Protein AF-A0ABC9YG54-F1 (afdb_monomer_lite)

Radius of gyration: 22.4 Å; chains: 1; bounding box: 56×35×51 Å

InterPro domains:
  IPR036397 Ribonuclease H superfamily [G3DSA:3.30.420.10] (19-82)

Secondary structure (DSSP, 8-state):
--------------------------S-TT--SSPPSS-S---EEEEEEEEETTEEEEEEEEE-SS-EEEEEEPP---------

Stru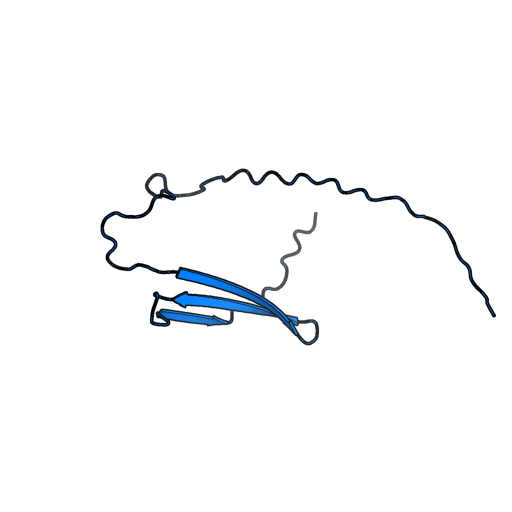cture (mmCIF, N/CA/C/O backbone):
data_AF-A0ABC9YG54-F1
#
_entry.id   AF-A0ABC9YG54-F1
#
loop_
_atom_site.group_PDB
_atom_site.id
_atom_site.type_symbol
_atom_site.label_atom_id
_atom_site.label_alt_id
_atom_site.label_comp_id
_atom_site.label_asym_id
_atom_site.label_entity_id
_atom_site.label_seq_id
_atom_site.pdbx_PDB_ins_code
_atom_site.Cartn_x
_atom_site.Cartn_y
_atom_site.Cartn_z
_atom_site.occupancy
_atom_site.B_iso_or_equiv
_atom_site.auth_seq_id
_atom_site.auth_comp_id
_atom_site.auth_asym_id
_atom_site.auth_atom_id
_atom_site.pdbx_PDB_model_num
ATOM 1 N N . MET A 1 1 ? 44.240 -12.625 -28.499 1.00 35.03 1 MET A N 1
ATOM 2 C CA . MET A 1 1 ? 44.506 -11.818 -29.710 1.00 35.03 1 MET A CA 1
ATOM 3 C C . MET A 1 1 ? 43.213 -11.056 -29.988 1.00 35.03 1 MET A C 1
ATOM 5 O O . MET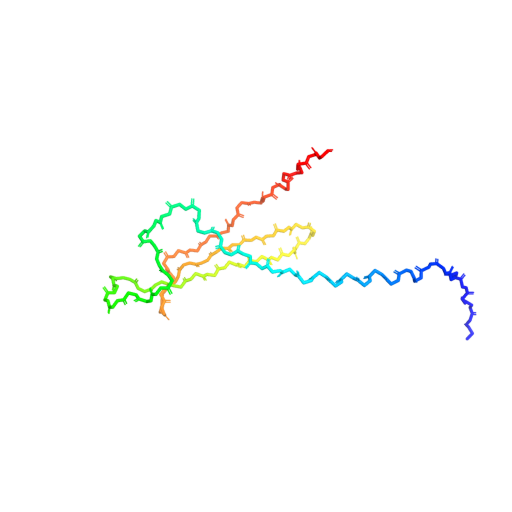 A 1 1 ? 42.269 -11.682 -30.438 1.00 35.03 1 MET A O 1
ATOM 9 N N . PHE A 1 2 ? 42.967 -9.933 -29.299 1.00 37.62 2 PHE A N 1
ATOM 10 C CA . PHE A 1 2 ? 43.362 -8.546 -29.639 1.00 37.62 2 PHE A CA 1
ATOM 11 C C . PHE A 1 2 ? 42.872 -8.163 -31.046 1.00 37.62 2 PHE A C 1
ATOM 13 O O . PHE A 1 2 ? 43.200 -8.856 -32.001 1.00 37.62 2 PHE A O 1
ATOM 20 N N . LEU A 1 3 ? 42.058 -7.117 -31.209 1.00 35.69 3 LEU A N 1
ATOM 21 C CA . LEU A 1 3 ? 42.412 -5.741 -30.840 1.00 35.69 3 LEU A CA 1
ATOM 22 C C . LEU A 1 3 ? 41.283 -4.919 -30.183 1.00 35.69 3 LEU A C 1
ATOM 24 O O . LEU A 1 3 ? 40.132 -4.954 -30.607 1.00 35.69 3 LEU A O 1
ATOM 28 N N . ALA A 1 4 ? 41.700 -4.147 -29.175 1.00 40.94 4 ALA A N 1
ATOM 29 C CA . ALA A 1 4 ? 41.095 -2.903 -28.695 1.00 40.94 4 ALA A CA 1
ATOM 30 C C . ALA A 1 4 ? 41.447 -1.747 -29.679 1.00 40.94 4 ALA A C 1
ATOM 32 O O . ALA A 1 4 ? 42.240 -1.971 -30.587 1.00 40.94 4 ALA A O 1
ATOM 33 N N . MET A 1 5 ? 40.928 -0.518 -29.654 1.00 43.47 5 MET A N 1
ATOM 34 C CA . MET A 1 5 ? 40.642 0.439 -28.582 1.00 43.47 5 MET A CA 1
ATOM 35 C C . MET A 1 5 ? 39.661 1.493 -29.135 1.00 43.47 5 MET A C 1
ATOM 37 O O . MET A 1 5 ? 39.635 1.720 -30.342 1.00 43.47 5 MET A O 1
ATOM 41 N N . ASN A 1 6 ? 38.931 2.176 -28.256 1.00 45.59 6 ASN A N 1
ATOM 42 C CA . ASN A 1 6 ? 38.971 3.639 -28.205 1.00 45.59 6 ASN A CA 1
ATOM 43 C C . ASN A 1 6 ? 38.658 4.056 -26.761 1.00 45.59 6 ASN A C 1
ATOM 45 O O . ASN A 1 6 ? 37.571 3.792 -26.249 1.00 45.59 6 ASN A O 1
ATOM 49 N N . GLU A 1 7 ? 39.689 4.604 -26.124 1.00 53.94 7 GLU A N 1
ATOM 50 C CA . GLU A 1 7 ? 39.692 5.319 -24.847 1.00 53.94 7 GLU A CA 1
ATOM 51 C C . GLU A 1 7 ? 39.054 6.714 -24.976 1.00 53.94 7 GLU A C 1
ATOM 53 O O . GLU A 1 7 ? 38.865 7.214 -26.083 1.00 53.94 7 GLU A O 1
ATOM 58 N N . GLU A 1 8 ? 38.815 7.317 -23.806 1.00 43.19 8 GLU A N 1
ATOM 59 C CA . GLU A 1 8 ? 38.294 8.663 -23.495 1.00 43.19 8 GLU A CA 1
ATOM 60 C C . GLU A 1 8 ? 36.759 8.806 -23.513 1.00 43.19 8 GLU A C 1
ATOM 62 O O . GLU A 1 8 ? 36.109 8.656 -24.538 1.00 43.19 8 GLU A O 1
ATOM 67 N N . SER A 1 9 ? 36.071 9.113 -22.410 1.00 38.09 9 SER A N 1
ATOM 68 C CA . SER A 1 9 ? 36.490 9.711 -21.137 1.00 38.09 9 SER A CA 1
ATOM 69 C C . SER A 1 9 ? 35.707 9.101 -19.968 1.00 38.09 9 SER A C 1
ATOM 71 O O . SER A 1 9 ? 34.485 9.258 -19.883 1.00 38.09 9 SER A O 1
ATOM 73 N N . GLU A 1 10 ? 36.416 8.471 -19.028 1.00 49.62 10 GLU A N 1
ATOM 74 C CA . GLU A 1 10 ? 35.974 8.440 -17.635 1.00 49.62 10 GLU A CA 1
ATOM 75 C C . GLU A 1 10 ? 36.012 9.875 -17.092 1.00 49.62 10 GLU A C 1
ATOM 77 O O . GLU A 1 10 ? 36.955 10.285 -16.422 1.00 49.62 10 GLU A O 1
ATOM 82 N N . GLU A 1 11 ? 34.981 10.668 -17.372 1.00 47.81 11 GLU A N 1
ATOM 83 C CA . GLU A 1 11 ? 34.571 11.625 -16.356 1.00 47.81 11 GLU A CA 1
ATOM 84 C C . GLU A 1 11 ? 33.758 10.820 -15.358 1.00 47.81 11 GLU A C 1
ATOM 86 O O . GLU A 1 11 ? 32.615 10.433 -15.611 1.00 47.81 11 GLU A O 1
ATOM 91 N N . SER A 1 12 ? 34.402 10.506 -14.236 1.00 51.97 12 SER A N 1
ATOM 92 C CA . SER A 1 12 ? 33.747 10.065 -13.021 1.00 51.97 12 SER A CA 1
ATOM 93 C C . SER A 1 12 ? 32.624 11.050 -12.707 1.00 51.97 12 SER A C 1
ATOM 95 O O . SER A 1 12 ? 32.825 12.058 -12.028 1.00 51.97 12 SER A O 1
ATOM 97 N N . LEU A 1 13 ? 31.422 10.767 -13.197 1.00 56.09 13 LEU A N 1
ATOM 98 C CA . LEU A 1 13 ? 30.199 11.356 -12.687 1.00 56.09 13 LEU A CA 1
ATOM 99 C C . LEU A 1 13 ? 29.991 10.737 -11.304 1.00 56.09 13 LEU A C 1
ATOM 101 O O . LEU A 1 13 ? 29.119 9.892 -11.108 1.00 56.09 13 LEU A O 1
ATOM 105 N N . SER A 1 14 ? 30.845 11.118 -10.349 1.00 57.50 14 SER A N 1
ATOM 106 C CA . SER A 1 14 ? 30.633 10.890 -8.930 1.00 57.50 14 SER A CA 1
ATOM 107 C C . SER A 1 14 ? 29.411 11.713 -8.551 1.00 57.50 14 SER A C 1
ATOM 109 O O . SER A 1 14 ? 29.497 12.862 -8.118 1.00 57.50 14 SER A O 1
ATOM 111 N N . HIS A 1 15 ? 28.240 11.152 -8.816 1.00 55.88 15 HIS A N 1
ATOM 112 C CA . HIS A 1 15 ? 26.987 11.714 -8.378 1.00 55.88 15 HIS A CA 1
ATOM 113 C C . HIS A 1 15 ? 26.821 11.332 -6.911 1.00 55.88 15 HIS A C 1
ATOM 115 O O . HIS A 1 15 ? 26.096 10.397 -6.580 1.00 55.88 15 HIS A O 1
ATOM 121 N N . ASP A 1 16 ? 27.531 12.045 -6.03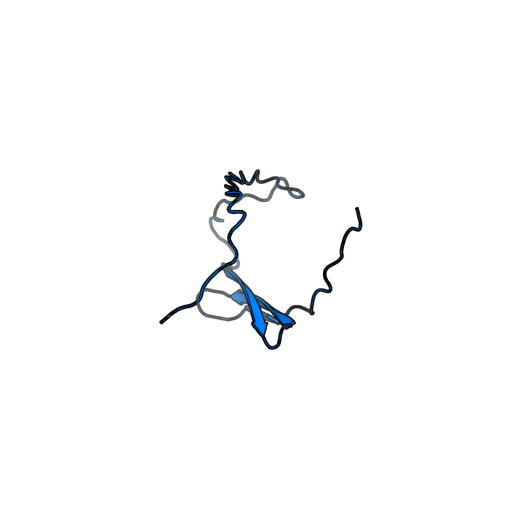7 1.00 63.38 16 ASP A N 1
ATOM 122 C CA . ASP A 1 16 ? 27.273 12.030 -4.599 1.00 63.38 16 ASP A CA 1
ATOM 123 C C . ASP A 1 16 ? 26.016 12.861 -4.324 1.00 63.38 16 ASP A C 1
ATOM 125 O O . ASP A 1 16 ? 26.043 13.950 -3.753 1.00 63.38 16 ASP A O 1
ATOM 129 N N . CYS A 1 17 ? 24.887 12.398 -4.859 1.00 67.25 17 CYS A N 1
ATOM 130 C CA . CYS A 1 17 ? 23.605 12.945 -4.469 1.00 67.25 17 CYS A CA 1
ATOM 131 C C . CYS A 1 17 ? 23.185 12.299 -3.166 1.00 67.25 17 CYS A C 1
ATOM 133 O O . CYS A 1 17 ? 22.452 11.312 -3.136 1.00 67.25 17 CYS A O 1
ATOM 135 N N . LEU A 1 18 ? 23.633 12.922 -2.081 1.00 66.56 18 LEU A N 1
ATOM 136 C CA . LEU A 1 18 ? 22.945 12.871 -0.804 1.00 66.56 18 LEU A CA 1
ATOM 137 C C . LEU A 1 18 ? 21.565 13.506 -0.994 1.00 66.56 18 LEU A C 1
ATOM 139 O O . LEU A 1 18 ? 21.369 14.713 -0.857 1.00 66.56 18 LEU A O 1
ATOM 143 N N . GLN A 1 19 ? 20.602 12.680 -1.390 1.00 63.91 19 GLN A N 1
ATOM 144 C CA . GLN A 1 19 ? 19.210 13.079 -1.463 1.00 63.91 19 GLN A CA 1
ATOM 145 C C . GLN A 1 19 ? 18.629 13.018 -0.049 1.00 63.91 19 GLN A C 1
ATOM 147 O O . GLN A 1 19 ? 18.182 11.968 0.406 1.00 63.91 19 GLN A O 1
ATOM 152 N N . THR A 1 20 ? 18.637 14.149 0.652 1.00 62.31 20 THR A N 1
ATOM 153 C CA . THR A 1 20 ? 17.869 14.296 1.891 1.00 62.31 20 THR A CA 1
ATOM 154 C C . THR A 1 20 ? 16.398 14.437 1.518 1.00 62.31 20 THR A C 1
ATOM 156 O O . THR A 1 20 ? 16.010 15.380 0.827 1.00 62.31 20 THR A O 1
ATOM 159 N N . ILE A 1 21 ? 15.580 13.470 1.927 1.00 65.19 21 ILE A N 1
ATOM 160 C CA . ILE A 1 21 ? 14.128 13.542 1.775 1.00 65.19 21 ILE A CA 1
ATOM 161 C C . ILE A 1 21 ? 13.621 14.411 2.927 1.00 65.19 21 ILE A C 1
ATOM 163 O O . ILE A 1 21 ? 13.573 13.961 4.067 1.00 65.19 21 ILE A O 1
ATOM 167 N N . GLU A 1 22 ? 13.300 15.674 2.648 1.00 64.25 22 GLU A N 1
ATOM 168 C CA . GLU A 1 22 ? 12.501 16.478 3.573 1.00 64.25 22 GLU A CA 1
ATOM 169 C C . GLU A 1 22 ? 11.036 16.062 3.432 1.00 64.25 22 GLU A C 1
ATOM 171 O O . GLU A 1 22 ? 10.438 16.161 2.356 1.00 64.25 22 GLU A O 1
ATOM 176 N N . GLU A 1 23 ? 10.463 15.555 4.519 1.00 64.62 23 GLU A N 1
ATOM 177 C CA . GLU A 1 23 ? 9.082 15.097 4.555 1.00 64.62 23 GLU A CA 1
ATOM 178 C C . GLU A 1 23 ? 8.150 16.294 4.781 1.00 64.62 23 GLU A C 1
ATOM 180 O O . GLU A 1 23 ? 8.026 16.833 5.880 1.00 64.62 23 GLU A O 1
ATOM 185 N N . VAL A 1 24 ? 7.527 16.772 3.703 1.00 64.56 24 VAL A N 1
ATOM 186 C CA . VAL A 1 24 ? 6.573 17.886 3.752 1.00 64.56 24 VAL A CA 1
ATOM 187 C C . VAL A 1 24 ? 5.151 17.321 3.728 1.00 64.56 24 VAL A C 1
ATOM 189 O O . VAL A 1 24 ? 4.625 16.968 2.669 1.00 64.56 24 VAL A O 1
ATOM 192 N N . TYR A 1 25 ? 4.507 17.260 4.897 1.00 62.47 25 TYR A N 1
ATOM 193 C CA . TYR A 1 25 ? 3.105 16.850 5.045 1.00 62.47 25 TYR A CA 1
ATOM 194 C C . TYR A 1 25 ? 2.188 17.909 4.429 1.00 62.47 25 TYR A C 1
ATOM 196 O O . TYR A 1 25 ? 1.929 18.964 5.004 1.00 62.47 25 TYR A O 1
ATOM 204 N N . SER A 1 26 ? 1.717 17.657 3.210 1.00 63.84 26 SER A N 1
ATOM 205 C CA . SER A 1 26 ? 1.101 18.700 2.387 1.00 63.84 26 SER A CA 1
ATOM 206 C C . SER A 1 26 ? -0.406 18.930 2.580 1.00 63.84 26 SER A C 1
ATOM 208 O O . SER A 1 26 ? -0.953 19.732 1.830 1.00 63.84 26 SER A O 1
ATOM 210 N N . SER A 1 27 ? -1.132 18.295 3.518 1.00 68.00 27 SER A N 1
ATOM 211 C CA . SER A 1 27 ? -2.606 18.489 3.509 1.00 68.00 27 SER A CA 1
ATOM 212 C C . SER A 1 27 ? -3.462 18.174 4.744 1.00 68.00 27 SER A C 1
ATOM 214 O O . SER A 1 27 ? -4.636 18.539 4.712 1.00 68.00 27 SER A O 1
ATOM 216 N N . ARG A 1 28 ? -2.961 17.579 5.836 1.00 76.38 28 ARG A N 1
ATOM 217 C CA . ARG A 1 28 ? -3.794 17.283 7.023 1.00 76.38 28 ARG A CA 1
ATOM 218 C C . ARG A 1 28 ? -2.994 17.349 8.319 1.00 76.38 28 ARG A C 1
ATOM 220 O O . ARG A 1 28 ? -2.148 16.500 8.557 1.00 76.38 28 ARG A O 1
ATOM 227 N N . SER A 1 29 ? -3.271 18.354 9.151 1.00 79.75 29 SER A N 1
ATOM 228 C CA . SER A 1 29 ? -2.593 18.544 10.443 1.00 79.75 29 SER A CA 1
ATOM 229 C C . SER A 1 29 ? -2.977 17.505 11.501 1.00 79.75 29 SER A C 1
ATOM 231 O O . SER A 1 29 ? -2.323 17.428 12.531 1.00 79.75 29 SER A O 1
ATOM 233 N N . ASP A 1 30 ? -4.060 16.766 11.272 1.00 84.06 30 ASP A N 1
ATOM 234 C CA . ASP A 1 30 ? -4.581 15.702 12.133 1.00 84.06 30 ASP A CA 1
ATOM 235 C C . ASP A 1 30 ? -4.030 14.310 11.783 1.00 84.06 30 ASP A C 1
ATOM 237 O O . ASP A 1 30 ? -4.355 13.339 12.461 1.00 84.06 30 ASP A O 1
ATOM 241 N N . LEU A 1 31 ? -3.249 14.191 10.703 1.00 84.94 31 LEU A N 1
ATOM 242 C CA . LEU A 1 31 ? -2.621 12.936 10.308 1.00 84.94 31 LEU A CA 1
ATOM 243 C C . LEU A 1 31 ? -1.220 12.854 10.923 1.00 84.94 31 LEU A C 1
ATOM 245 O O . LEU A 1 31 ? -0.407 13.760 10.745 1.00 84.94 31 LEU A O 1
ATOM 249 N N . HIS A 1 32 ? -0.956 11.759 11.627 1.00 83.81 32 HIS A N 1
ATOM 250 C CA . HIS A 1 32 ? 0.314 11.488 12.289 1.00 83.81 32 HIS A CA 1
ATOM 251 C C . HIS A 1 32 ? 0.802 10.088 11.922 1.00 83.81 32 HIS A C 1
ATOM 253 O O . HIS A 1 32 ? -0.010 9.187 11.718 1.00 83.81 32 HIS A O 1
ATOM 259 N N . ASP A 1 33 ? 2.119 9.904 11.922 1.00 87.69 33 ASP A N 1
ATOM 260 C CA . ASP A 1 33 ? 2.790 8.628 11.634 1.00 87.69 33 ASP A CA 1
ATOM 261 C C . ASP A 1 33 ? 2.842 7.678 12.849 1.00 87.69 33 ASP A C 1
ATOM 263 O O . ASP A 1 33 ? 3.630 6.735 12.912 1.00 87.69 33 ASP A O 1
ATOM 267 N N . GLU A 1 34 ? 1.994 7.923 13.847 1.00 89.38 34 GLU A N 1
ATOM 268 C CA . GLU A 1 34 ? 1.869 7.091 15.038 1.00 89.38 34 GLU A CA 1
ATOM 269 C C . GLU A 1 34 ? 0.768 6.042 14.851 1.00 89.38 34 GLU A C 1
ATOM 271 O O . GLU A 1 34 ? -0.275 6.297 14.245 1.00 89.38 34 GLU A O 1
ATOM 276 N N . LEU A 1 35 ? 0.979 4.847 15.410 1.00 89.75 35 LEU A N 1
ATOM 277 C CA . LEU A 1 35 ? -0.039 3.798 15.401 1.00 89.75 35 LEU A CA 1
ATOM 278 C C . LEU A 1 35 ? -1.282 4.238 16.184 1.00 89.75 35 LEU A C 1
ATOM 280 O O . LEU A 1 35 ? -1.193 4.759 17.297 1.00 89.75 35 LEU A O 1
ATOM 284 N N . LEU A 1 36 ? -2.460 3.943 15.636 1.00 92.00 36 LEU A N 1
ATOM 285 C CA . LEU A 1 36 ? -3.725 4.129 16.341 1.00 92.00 36 LEU A CA 1
ATOM 286 C C . LEU A 1 36 ? -3.853 3.099 17.471 1.00 92.00 36 LEU A C 1
ATOM 288 O O . LEU A 1 36 ? -3.561 1.922 17.283 1.00 92.00 36 LEU A O 1
ATOM 292 N N . THR A 1 37 ? -4.339 3.518 18.644 1.00 93.12 37 THR A N 1
ATOM 293 C CA . THR A 1 37 ? -4.478 2.613 19.801 1.00 93.12 37 THR A CA 1
ATOM 294 C C . THR A 1 37 ? -5.525 1.519 19.578 1.00 93.12 37 THR A C 1
ATOM 296 O O . THR A 1 37 ? -5.353 0.414 20.074 1.00 93.12 37 THR A O 1
ATOM 299 N N . ASN A 1 38 ? -6.604 1.819 18.848 1.00 93.88 38 ASN A N 1
ATOM 300 C CA . ASN A 1 38 ? -7.686 0.880 18.536 1.00 93.88 38 ASN A CA 1
ATOM 301 C C . ASN A 1 38 ? -8.257 1.199 17.143 1.00 93.88 38 ASN A C 1
ATOM 303 O O . ASN A 1 38 ? -9.282 1.878 17.056 1.00 93.88 38 ASN A O 1
ATOM 307 N N . PRO A 1 39 ? -7.576 0.807 16.054 1.00 94.31 39 PRO A N 1
ATOM 308 C CA . PRO A 1 39 ? -8.086 1.040 14.710 1.00 94.31 39 PRO A CA 1
ATOM 309 C C . PRO A 1 39 ? -9.269 0.112 14.409 1.00 94.31 39 PRO A C 1
ATOM 311 O O . PRO A 1 39 ? -9.258 -1.057 14.791 1.00 94.31 39 PRO A O 1
ATOM 314 N N . ASP A 1 40 ? -10.259 0.606 13.663 1.00 95.44 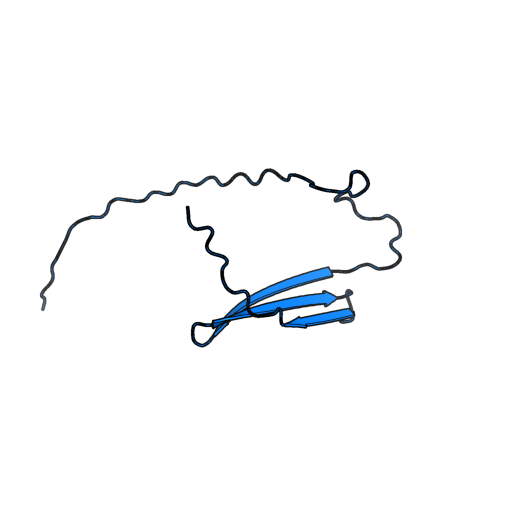40 ASP A N 1
ATOM 315 C CA . ASP A 1 40 ? -11.336 -0.244 13.134 1.00 95.44 40 ASP A CA 1
ATOM 316 C C . ASP A 1 40 ? -10.799 -1.262 12.108 1.00 95.44 40 ASP A C 1
ATOM 318 O O . ASP A 1 40 ? -11.298 -2.382 12.010 1.00 95.44 40 ASP A O 1
ATOM 322 N N . LEU A 1 41 ? -9.771 -0.868 11.343 1.00 94.50 41 LEU A N 1
ATOM 323 C CA . LEU A 1 41 ? -9.084 -1.689 10.348 1.00 94.50 41 LEU A CA 1
ATOM 324 C C . LEU A 1 41 ? -7.578 -1.423 10.385 1.00 94.50 41 LEU A C 1
ATOM 326 O O . LEU A 1 41 ? -7.140 -0.276 10.295 1.00 94.50 41 LEU A O 1
ATOM 330 N N . GLU A 1 42 ? -6.793 -2.495 10.446 1.00 96.06 42 GLU A N 1
ATOM 331 C CA . GLU A 1 42 ? -5.349 -2.459 10.224 1.00 96.06 42 GLU A CA 1
ATOM 332 C C . GLU A 1 42 ? -5.067 -2.883 8.778 1.00 96.06 42 GLU A C 1
ATOM 334 O O . GLU A 1 42 ? -5.341 -4.019 8.381 1.00 96.06 42 GLU A O 1
ATOM 339 N N . LEU A 1 43 ? -4.577 -1.935 7.977 1.00 97.19 43 LEU A N 1
ATOM 340 C CA . LEU A 1 43 ? -4.337 -2.116 6.550 1.00 97.19 43 LEU A CA 1
ATOM 341 C C . LEU A 1 43 ? -2.854 -1.941 6.235 1.00 97.19 43 LEU A C 1
ATOM 343 O O . LEU A 1 43 ? -2.200 -1.023 6.726 1.00 97.19 43 LEU A O 1
ATOM 347 N N . PHE A 1 44 ? -2.362 -2.781 5.338 1.00 96.88 44 PHE A N 1
ATOM 348 C CA . PHE A 1 44 ? -1.044 -2.686 4.735 1.00 96.88 44 PHE A CA 1
ATOM 349 C C . PHE A 1 44 ? -1.211 -2.363 3.257 1.00 96.88 44 PHE A C 1
ATOM 351 O O . PHE A 1 44 ? -2.145 -2.840 2.607 1.00 96.88 44 PHE A O 1
ATOM 358 N N . THR A 1 45 ? -0.300 -1.561 2.717 1.00 97.50 45 THR A N 1
ATOM 359 C CA . THR A 1 45 ? -0.318 -1.198 1.299 1.00 97.50 45 THR A CA 1
ATOM 360 C C . THR A 1 45 ? 1.026 -1.501 0.670 1.00 97.50 45 THR A C 1
ATOM 362 O O . THR A 1 45 ? 2.062 -1.233 1.276 1.00 97.50 45 THR A O 1
ATOM 365 N N . ASP A 1 46 ? 1.005 -2.043 -0.541 1.00 97.69 46 ASP A N 1
ATOM 366 C CA . ASP A 1 46 ? 2.197 -2.174 -1.372 1.00 97.69 46 ASP A CA 1
ATOM 367 C C . ASP A 1 46 ? 1.895 -1.741 -2.807 1.00 97.69 46 ASP A C 1
ATOM 369 O O . ASP A 1 46 ? 0.780 -1.900 -3.314 1.00 97.69 46 ASP A O 1
ATOM 373 N N . GLY A 1 47 ? 2.910 -1.183 -3.457 1.00 96.56 47 GLY A N 1
ATOM 374 C CA . GLY A 1 47 ? 2.875 -0.759 -4.846 1.00 96.56 47 GLY A CA 1
ATOM 375 C C . GLY A 1 47 ? 4.032 -1.385 -5.610 1.00 96.56 47 GLY A C 1
ATOM 376 O O . GLY A 1 47 ? 5.190 -1.028 -5.399 1.00 96.56 47 GLY A O 1
ATOM 377 N N . SER A 1 48 ? 3.728 -2.263 -6.564 1.00 94.88 48 SER A N 1
ATOM 378 C CA . SER A 1 48 ? 4.746 -2.905 -7.399 1.00 94.88 48 SER A CA 1
ATOM 379 C C . SER A 1 48 ? 4.797 -2.284 -8.793 1.00 94.88 48 SER A C 1
ATOM 381 O O . SER A 1 48 ? 3.785 -1.880 -9.370 1.00 94.88 48 SER A O 1
ATOM 383 N N . SER A 1 49 ? 5.997 -2.198 -9.369 1.00 93.62 49 SER A N 1
ATOM 384 C CA . SER A 1 49 ? 6.200 -1.701 -10.731 1.00 93.62 49 SER A CA 1
ATOM 385 C C . SER A 1 49 ? 7.351 -2.434 -11.408 1.00 93.62 49 SER A C 1
ATOM 387 O O . SER A 1 49 ? 8.461 -2.473 -10.886 1.00 93.62 49 SER A O 1
ATOM 389 N N . PHE A 1 50 ? 7.120 -2.931 -12.622 1.00 92.56 50 PHE A N 1
ATOM 390 C CA . PHE A 1 50 ? 8.131 -3.613 -13.430 1.00 92.56 50 PHE A CA 1
ATOM 391 C C . PHE A 1 50 ? 8.025 -3.241 -14.912 1.00 92.56 50 PHE A C 1
ATOM 393 O O . PHE A 1 50 ? 7.032 -2.674 -15.372 1.00 92.56 50 PHE A O 1
ATOM 400 N N . VAL A 1 51 ? 9.077 -3.532 -15.676 1.00 93.38 51 VAL A N 1
ATOM 401 C CA . VAL A 1 51 ? 9.104 -3.315 -17.12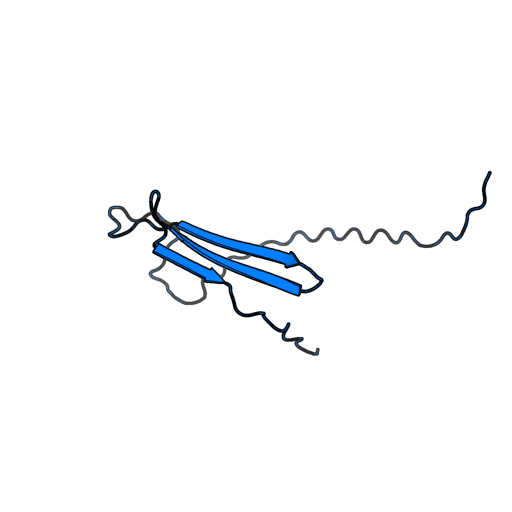8 1.00 93.38 51 VAL A CA 1
ATOM 402 C C . VAL A 1 51 ? 9.016 -4.661 -17.833 1.00 93.38 51 VAL A C 1
ATOM 404 O O . VAL A 1 51 ? 9.820 -5.551 -17.577 1.00 93.38 51 VAL A O 1
ATOM 407 N N . GLN A 1 52 ? 8.056 -4.786 -18.744 1.00 93.25 52 GLN A N 1
ATOM 408 C CA . GLN A 1 52 ? 7.871 -5.950 -19.605 1.00 93.25 52 GLN A CA 1
ATOM 409 C C . GLN A 1 52 ? 7.639 -5.463 -21.035 1.00 93.25 52 GLN A C 1
ATOM 411 O O . GLN A 1 52 ? 6.824 -4.566 -21.257 1.00 93.25 52 GLN A O 1
ATOM 416 N N . ASP A 1 53 ? 8.381 -6.010 -21.998 1.00 94.94 53 ASP A N 1
ATOM 417 C CA . ASP A 1 53 ? 8.323 -5.619 -23.417 1.00 94.94 53 ASP A CA 1
ATOM 418 C C . ASP A 1 53 ? 8.527 -4.107 -23.645 1.00 94.94 53 ASP A C 1
ATOM 420 O O . ASP A 1 53 ? 7.832 -3.465 -24.436 1.00 94.94 53 ASP A O 1
ATOM 424 N N . GLY A 1 54 ? 9.436 -3.496 -22.876 1.00 91.25 54 GLY A N 1
ATOM 425 C CA . GLY A 1 54 ? 9.698 -2.051 -22.915 1.00 91.25 54 GLY A CA 1
ATOM 426 C C . GLY A 1 54 ? 8.562 -1.176 -22.363 1.00 91.25 54 GLY A C 1
ATOM 427 O O . GLY A 1 54 ? 8.662 0.051 -22.395 1.00 91.25 54 GLY A O 1
ATOM 428 N N . LYS A 1 55 ? 7.488 -1.775 -21.833 1.00 90.81 55 LYS A N 1
ATOM 429 C CA . LYS A 1 55 ? 6.351 -1.076 -21.223 1.00 90.81 55 LYS A CA 1
ATOM 430 C C . LYS A 1 55 ? 6.386 -1.242 -19.711 1.00 90.81 55 LYS A C 1
ATOM 432 O O . LYS A 1 55 ? 6.514 -2.349 -19.194 1.00 90.81 55 LYS A O 1
ATOM 437 N N . ARG A 1 56 ? 6.241 -0.129 -18.991 1.00 92.75 56 ARG A N 1
ATOM 438 C CA . ARG A 1 56 ? 6.112 -0.161 -17.534 1.00 92.75 56 ARG A CA 1
ATOM 439 C C . ARG A 1 56 ? 4.694 -0.557 -17.142 1.00 92.75 56 ARG A C 1
ATOM 441 O O . ARG A 1 56 ? 3.732 0.060 -17.598 1.00 92.75 56 ARG A O 1
ATOM 448 N N . ARG A 1 57 ? 4.604 -1.569 -16.292 1.00 94.00 57 ARG A N 1
ATOM 449 C CA . ARG A 1 57 ? 3.393 -2.046 -15.631 1.00 94.00 57 ARG A CA 1
ATOM 450 C C . ARG A 1 57 ? 3.526 -1.729 -14.153 1.00 94.00 57 ARG A C 1
ATOM 452 O O . ARG A 1 57 ? 4.615 -1.857 -13.601 1.00 94.00 57 ARG A O 1
ATOM 459 N N . ALA A 1 58 ? 2.437 -1.299 -13.543 1.00 96.19 58 ALA A N 1
ATOM 460 C CA . ALA A 1 58 ? 2.386 -1.056 -12.116 1.00 96.19 58 ALA A CA 1
ATOM 461 C C . ALA A 1 58 ? 1.033 -1.508 -11.580 1.00 96.19 58 ALA A C 1
ATOM 463 O O . ALA A 1 58 ? 0.060 -1.580 -12.333 1.00 96.19 58 ALA A O 1
ATOM 464 N N . GLY A 1 59 ? 0.987 -1.809 -10.296 1.00 97.00 59 GLY A N 1
ATOM 465 C CA . GLY A 1 59 ? -0.225 -2.157 -9.577 1.00 97.00 59 GLY A CA 1
ATOM 466 C C . GLY A 1 59 ? -0.053 -1.854 -8.100 1.00 97.00 59 GLY A C 1
ATOM 467 O O . GLY A 1 59 ? 1.052 -1.544 -7.648 1.00 97.00 59 GLY A O 1
ATOM 468 N N . TYR A 1 60 ? -1.148 -1.946 -7.369 1.00 98.06 60 TYR A N 1
ATOM 469 C CA . TYR A 1 60 ? -1.160 -1.791 -5.923 1.00 98.06 60 TYR A CA 1
ATOM 470 C C . TYR A 1 60 ? -2.009 -2.882 -5.285 1.00 98.06 60 TYR A C 1
ATOM 472 O O . TYR A 1 60 ? -2.843 -3.506 -5.949 1.00 98.06 60 TYR A O 1
ATOM 480 N N . ALA A 1 61 ? -1.790 -3.088 -3.995 1.00 98.38 61 ALA A N 1
ATOM 481 C CA . ALA A 1 61 ? -2.646 -3.894 -3.149 1.00 98.38 61 ALA A CA 1
ATOM 482 C C . ALA A 1 61 ? -2.832 -3.205 -1.795 1.00 98.38 61 ALA A C 1
ATOM 484 O O . ALA A 1 61 ? -1.889 -2.636 -1.243 1.00 98.38 61 ALA A O 1
ATOM 485 N N . VAL A 1 62 ? -4.051 -3.288 -1.274 1.00 98.38 62 VAL A N 1
ATOM 486 C CA . VAL A 1 62 ? -4.427 -2.967 0.100 1.00 98.38 62 VAL A CA 1
ATOM 487 C C . VAL A 1 62 ? -4.883 -4.271 0.737 1.00 98.38 62 VAL A C 1
ATOM 489 O O . VAL A 1 62 ? -5.785 -4.945 0.232 1.00 98.38 62 VAL A O 1
ATOM 492 N N . VAL A 1 63 ? -4.234 -4.659 1.824 1.00 98.31 63 VAL A N 1
ATOM 493 C CA . VAL A 1 63 ? -4.436 -5.962 2.459 1.00 98.31 63 VAL A CA 1
ATOM 494 C C . VAL A 1 63 ? -4.578 -5.802 3.963 1.00 98.31 63 VAL A C 1
ATOM 496 O O . VAL A 1 63 ? -4.073 -4.848 4.549 1.00 98.31 63 VAL A O 1
ATOM 499 N N . THR A 1 64 ? -5.244 -6.755 4.593 1.00 98.06 64 THR A N 1
ATOM 500 C CA . THR A 1 64 ? -5.056 -7.023 6.019 1.00 98.06 64 THR A CA 1
ATOM 501 C C . THR A 1 64 ? -3.954 -8.072 6.173 1.00 98.06 64 THR A C 1
ATOM 503 O O . THR A 1 64 ? -3.391 -8.564 5.193 1.00 98.06 64 THR A O 1
ATOM 506 N N . THR A 1 65 ? -3.665 -8.485 7.403 1.00 97.00 65 THR A N 1
ATOM 507 C CA . THR A 1 65 ? -2.739 -9.597 7.669 1.00 97.00 65 THR A CA 1
ATOM 508 C C . THR A 1 65 ? -3.178 -10.913 7.010 1.00 97.00 65 THR A C 1
ATOM 510 O O . THR A 1 65 ? -2.352 -11.799 6.796 1.00 97.00 65 THR A O 1
ATOM 513 N N . THR A 1 66 ? -4.469 -11.067 6.695 1.00 97.44 66 THR A N 1
ATOM 514 C CA . THR A 1 66 ? -5.046 -12.343 6.245 1.00 97.44 66 THR A CA 1
ATOM 515 C C . THR A 1 66 ? -5.748 -12.283 4.894 1.00 97.44 66 THR A C 1
ATOM 517 O O . THR A 1 66 ? -5.933 -13.329 4.276 1.00 97.44 66 THR A O 1
ATOM 520 N N . GLU A 1 67 ? -6.162 -11.105 4.426 1.00 97.88 67 GLU A N 1
ATOM 521 C CA . GLU A 1 67 ? -7.051 -10.972 3.269 1.00 97.88 67 GLU A CA 1
ATOM 522 C C . GLU A 1 67 ? -6.649 -9.818 2.350 1.00 97.88 67 GLU A C 1
ATOM 524 O O . GLU A 1 67 ? -6.069 -8.819 2.775 1.00 97.88 67 GLU A O 1
ATOM 529 N N . VAL A 1 68 ? -7.008 -9.944 1.070 1.00 98.00 68 VAL A N 1
ATOM 530 C CA . VAL A 1 68 ? -6.896 -8.852 0.100 1.00 98.00 68 VAL A CA 1
ATOM 531 C C . VAL A 1 68 ? -8.174 -8.028 0.153 1.00 98.00 68 VAL A C 1
ATOM 533 O O . VAL A 1 68 ? -9.245 -8.535 -0.177 1.00 98.00 68 VAL A O 1
ATOM 536 N N . VAL A 1 69 ? -8.050 -6.761 0.546 1.00 98.19 69 VAL A N 1
ATOM 537 C CA . VAL A 1 69 ? -9.165 -5.804 0.566 1.00 98.19 69 VAL A CA 1
ATOM 538 C C . VAL A 1 69 ? -9.372 -5.225 -0.830 1.00 98.19 69 VAL A C 1
ATOM 540 O O . VAL A 1 69 ? -10.494 -5.167 -1.325 1.00 98.19 69 VAL A O 1
ATOM 543 N N . GLU A 1 70 ? -8.280 -4.838 -1.487 1.00 98.31 70 GLU A N 1
ATOM 544 C CA . GLU A 1 70 ? -8.294 -4.263 -2.828 1.00 98.31 70 GLU A CA 1
ATOM 545 C C . GLU A 1 70 ? -6.973 -4.562 -3.537 1.00 98.31 70 GLU A C 1
ATOM 547 O O . GLU A 1 70 ? -5.910 -4.529 -2.922 1.00 98.31 70 GLU A O 1
ATOM 552 N N . ALA A 1 71 ? -7.017 -4.841 -4.837 1.00 97.88 71 ALA A N 1
ATOM 553 C CA . ALA A 1 71 ? -5.818 -4.906 -5.661 1.00 97.88 71 ALA A CA 1
ATOM 554 C C . ALA A 1 71 ? -6.165 -4.611 -7.119 1.00 97.88 71 ALA A C 1
ATOM 556 O O . ALA A 1 71 ? -7.068 -5.233 -7.683 1.00 97.88 71 ALA A O 1
ATOM 557 N N . GLU A 1 72 ? -5.423 -3.702 -7.748 1.00 97.88 72 GLU A N 1
ATOM 558 C CA . GLU A 1 72 ? -5.667 -3.331 -9.141 1.00 97.88 72 GLU A CA 1
ATOM 559 C C . GLU A 1 72 ? -4.376 -2.974 -9.887 1.00 97.88 72 GLU A C 1
ATOM 561 O O . GLU A 1 72 ? -3.376 -2.513 -9.324 1.00 97.88 72 GLU A O 1
ATOM 566 N N . ALA A 1 73 ? -4.397 -3.197 -11.202 1.00 96.38 73 ALA A N 1
ATOM 567 C CA . ALA A 1 73 ? -3.374 -2.694 -12.100 1.00 96.38 73 ALA A CA 1
ATOM 568 C C . ALA A 1 73 ? -3.571 -1.191 -12.324 1.00 96.38 73 ALA A C 1
ATOM 570 O O . ALA A 1 73 ? -4.646 -0.735 -12.709 1.00 96.38 73 ALA A O 1
ATOM 571 N N . LEU A 1 74 ? -2.503 -0.417 -12.163 1.00 94.25 74 LEU A N 1
ATOM 572 C CA . LEU A 1 74 ? -2.544 1.012 -12.426 1.00 94.25 74 LEU A CA 1
ATOM 573 C C . LEU A 1 74 ? -2.553 1.282 -13.937 1.00 94.25 74 LEU A C 1
ATOM 575 O O . LEU A 1 74 ? -1.837 0.618 -14.701 1.00 94.25 74 LEU A O 1
ATOM 579 N N . PRO A 1 75 ? -3.306 2.299 -14.394 1.00 88.94 75 PRO A N 1
ATOM 580 C CA . PRO A 1 75 ? -3.305 2.686 -15.794 1.00 88.94 75 PRO A CA 1
ATOM 581 C C . PRO A 1 75 ? -1.895 3.091 -16.228 1.00 88.94 75 PRO A C 1
ATOM 583 O O . PRO A 1 75 ? -1.151 3.745 -15.494 1.00 88.94 75 PRO A O 1
ATOM 586 N N . SER A 1 76 ? -1.521 2.723 -17.457 1.00 81.44 76 SER A N 1
ATOM 587 C CA . SER A 1 76 ? -0.196 3.036 -17.988 1.00 81.44 76 SER A CA 1
ATOM 588 C C . SER A 1 76 ? 0.019 4.551 -17.995 1.00 81.44 76 SER A C 1
ATOM 590 O O . SER A 1 76 ? -0.583 5.274 -18.798 1.00 81.44 76 SER A O 1
ATOM 592 N N . THR A 1 77 ? 0.883 5.049 -17.114 1.00 65.50 77 THR A N 1
ATOM 593 C CA . THR A 1 77 ? 1.165 6.479 -17.054 1.00 65.50 77 THR A CA 1
ATOM 594 C C . THR A 1 77 ? 2.008 6.862 -18.271 1.00 65.50 77 THR A C 1
ATOM 596 O O . THR A 1 77 ? 3.138 6.402 -18.461 1.00 65.50 77 THR A O 1
ATOM 599 N N . ARG A 1 78 ? 1.478 7.726 -19.145 1.00 57.03 78 ARG A N 1
ATOM 600 C CA . ARG A 1 78 ? 2.346 8.455 -20.078 1.00 57.03 78 ARG A CA 1
ATOM 601 C C . ARG A 1 78 ? 3.172 9.402 -19.224 1.00 57.03 78 ARG A C 1
ATOM 603 O O . ARG A 1 78 ? 2.602 10.236 -18.526 1.00 57.03 78 ARG A O 1
ATOM 610 N N . ARG A 1 79 ? 4.505 9.302 -19.279 1.00 61.91 79 ARG A N 1
ATOM 611 C CA . ARG A 1 79 ? 5.384 10.328 -18.699 1.00 61.91 79 ARG A CA 1
ATOM 612 C C . ARG A 1 79 ? 4.895 11.701 -19.181 1.00 61.91 79 ARG A C 1
ATOM 614 O O . ARG A 1 79 ? 5.046 12.021 -20.360 1.00 61.91 79 ARG A O 1
ATOM 621 N N . ARG A 1 80 ? 4.346 12.532 -18.289 1.00 48.72 80 ARG A N 1
ATOM 622 C CA . ARG A 1 80 ? 4.212 13.969 -18.553 1.00 48.72 80 ARG A CA 1
ATOM 623 C C . ARG A 1 80 ? 5.626 14.532 -18.520 1.00 48.72 80 ARG A C 1
ATOM 625 O O . ARG A 1 80 ? 6.168 14.799 -17.453 1.00 48.72 80 ARG A O 1
ATOM 632 N N . ARG A 1 81 ? 6.255 14.681 -19.688 1.00 53.59 81 ARG A N 1
ATOM 633 C CA . ARG A 1 81 ? 7.445 15.528 -19.786 1.00 53.59 81 ARG A CA 1
ATOM 634 C C . ARG A 1 81 ? 6.977 16.951 -19.505 1.00 53.59 81 ARG A C 1
ATOM 636 O O . ARG A 1 81 ? 6.252 17.526 -20.315 1.00 53.59 81 ARG A O 1
ATOM 643 N N . LYS A 1 82 ? 7.364 17.517 -18.362 1.00 52.78 82 LYS A N 1
ATOM 644 C CA . LYS A 1 82 ? 7.421 18.972 -18.255 1.00 52.78 82 LYS A CA 1
ATOM 645 C C . LYS A 1 82 ? 8.580 19.375 -19.160 1.00 52.78 82 LYS A C 1
ATOM 647 O O . LYS A 1 82 ? 9.720 18.980 -18.933 1.00 52.78 82 LYS A O 1
ATOM 652 N N . ARG A 1 83 ? 8.243 19.978 -20.296 1.00 4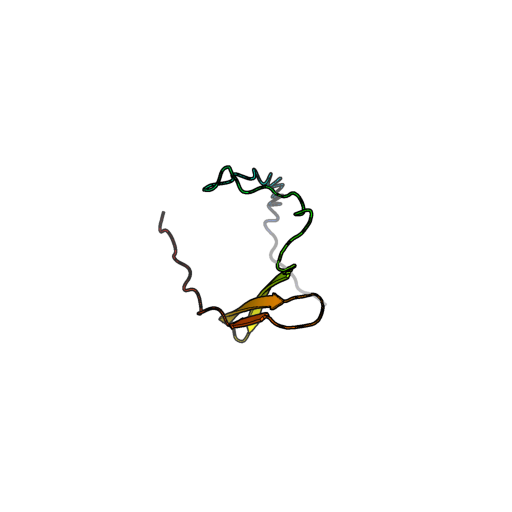6.47 83 ARG A N 1
ATOM 653 C CA . ARG A 1 83 ? 9.227 20.602 -21.166 1.00 46.47 83 ARG A CA 1
ATOM 654 C C . ARG A 1 83 ? 9.692 21.839 -20.401 1.00 46.47 83 ARG A C 1
ATOM 656 O O . ARG A 1 83 ? 8.882 22.742 -20.201 1.00 46.47 83 ARG A O 1
ATOM 663 N N . ASN A 1 84 ? 10.912 21.775 -19.877 1.00 45.94 84 ASN A N 1
ATOM 664 C CA . ASN A 1 84 ? 11.646 22.969 -19.478 1.00 45.94 84 ASN A CA 1
ATOM 665 C C . ASN A 1 84 ? 12.012 23.759 -20.738 1.00 45.94 84 ASN A C 1
ATOM 667 O O . ASN A 1 84 ? 12.172 23.110 -21.805 1.00 45.94 84 ASN A O 1
#

Foldseek 3Di:
DDDDDDDDDPPPPVPPPPPDDDDDPDDDPPDDPDDDPDDPADKDKDKDWDADPNFIKIKMFIAGPVGTPDIDTDDRDDPPPPDD

Organism: Grus japonensis (NCBI:txid30415)

Sequence (84 aa):
MFLAMNEESEESLSHDCLQTIEEVYSSRSDLHDELLTNPDLELFTDGSSFVQDGKRRAGYAVVTTTEVVEAEALPSTRRRRKRN

pLDDT: mean 77.15, std 20.76, range [35.03, 98.38]